Protein AF-A0A183GLI2-F1 (afdb_monomer_lite)

Radius of gyration: 34.82 Å; chains: 1; bounding box: 67×49×120 Å

pLDDT: mean 80.46, std 19.88, range [34.88, 97.5]

Organism: Heligmosomoides polygyrus (NCBI:txid6339)

Structure (mmCIF, N/CA/C/O backbone):
data_AF-A0A183GLI2-F1
#
_entry.id   AF-A0A183GLI2-F1
#
loop_
_atom_site.group_PDB
_atom_site.id
_atom_site.type_symbol
_atom_site.label_atom_id
_atom_site.label_alt_id
_atom_site.label_comp_id
_atom_site.label_asym_id
_atom_site.label_entity_id
_atom_site.label_seq_id
_atom_site.pdbx_PDB_ins_code
_atom_site.Cartn_x
_atom_site.Cartn_y
_atom_site.Cartn_z
_atom_site.occupancy
_atom_site.B_iso_or_equiv
_atom_site.auth_seq_id
_atom_site.auth_comp_id
_atom_site.auth_asym_id
_atom_site.auth_atom_id
_atom_site.pdbx_PDB_model_num
ATOM 1 N N . MET A 1 1 ? -11.834 7.647 24.267 1.00 60.19 1 MET A N 1
ATOM 2 C CA . MET A 1 1 ? -11.062 6.718 23.413 1.00 60.19 1 MET A CA 1
ATOM 3 C C . MET A 1 1 ? -10.071 6.001 24.317 1.00 60.19 1 MET A C 1
ATOM 5 O O . MET A 1 1 ? -9.410 6.680 25.098 1.00 60.19 1 MET A O 1
ATOM 9 N N . THR A 1 2 ? -10.040 4.669 24.316 1.00 75.31 2 THR A N 1
ATOM 10 C CA . THR A 1 2 ? -9.083 3.915 25.142 1.00 75.31 2 THR A CA 1
ATOM 11 C C . THR A 1 2 ? -7.663 4.207 24.647 1.00 75.31 2 THR A C 1
ATOM 13 O O . THR A 1 2 ? -7.447 4.389 23.448 1.00 75.31 2 THR A O 1
ATOM 16 N N . THR A 1 3 ? -6.684 4.281 25.552 1.00 78.38 3 THR A N 1
ATOM 17 C CA . THR A 1 3 ? -5.278 4.585 25.208 1.00 78.38 3 THR A CA 1
ATOM 18 C C . THR A 1 3 ? -4.739 3.648 24.123 1.00 78.38 3 THR A C 1
ATOM 20 O O . THR A 1 3 ? -4.050 4.083 23.207 1.00 78.38 3 THR A O 1
ATOM 23 N N . SER A 1 4 ? -5.152 2.380 24.175 1.00 86.56 4 SER A N 1
ATOM 24 C CA . SER A 1 4 ? -4.812 1.331 23.212 1.00 86.56 4 SER A CA 1
ATOM 25 C C . SER A 1 4 ? -5.309 1.618 21.784 1.00 86.56 4 SER A C 1
ATOM 27 O O . SER A 1 4 ? -4.575 1.400 20.819 1.00 86.56 4 SER A O 1
ATOM 29 N N . LEU A 1 5 ? -6.536 2.127 21.627 1.00 91.19 5 LEU A N 1
ATOM 30 C CA . LEU A 1 5 ? -7.111 2.432 20.312 1.00 91.19 5 LEU A CA 1
ATOM 31 C C . LEU A 1 5 ? -6.454 3.670 19.690 1.00 91.19 5 LEU A C 1
ATOM 33 O O . LEU A 1 5 ? -6.092 3.650 18.515 1.00 91.19 5 LEU A O 1
ATOM 37 N N . SER A 1 6 ? -6.218 4.711 20.495 1.00 90.50 6 SER A N 1
ATOM 38 C CA . SER A 1 6 ? -5.535 5.931 20.047 1.00 90.50 6 SER A CA 1
ATOM 39 C C . SER A 1 6 ? -4.114 5.649 19.548 1.00 90.50 6 SER A C 1
ATOM 41 O O . SER A 1 6 ? -3.699 6.192 18.524 1.00 90.50 6 SER A O 1
ATOM 43 N N . THR A 1 7 ? -3.364 4.775 20.231 1.00 93.00 7 THR A N 1
ATOM 44 C CA . THR A 1 7 ? -2.019 4.371 19.787 1.00 93.00 7 THR A CA 1
ATOM 45 C C . THR A 1 7 ? -2.064 3.670 18.433 1.00 93.00 7 THR A C 1
ATOM 47 O O . THR A 1 7 ? -1.279 4.010 17.547 1.00 93.00 7 THR A O 1
ATOM 50 N N . ARG A 1 8 ? -2.993 2.726 18.241 1.00 93.75 8 ARG A N 1
ATOM 51 C CA . ARG A 1 8 ? -3.127 2.007 16.966 1.00 93.75 8 ARG A CA 1
ATOM 52 C C . ARG A 1 8 ? -3.567 2.923 15.831 1.00 93.75 8 ARG A C 1
ATOM 54 O O . ARG A 1 8 ? -2.986 2.844 14.755 1.00 93.75 8 ARG A O 1
ATOM 61 N N . GLN A 1 9 ? -4.485 3.853 16.093 1.00 94.88 9 GLN A N 1
ATOM 62 C CA . GLN A 1 9 ? -4.852 4.890 15.127 1.00 94.88 9 GLN A CA 1
ATOM 63 C C . GLN A 1 9 ? -3.626 5.710 14.705 1.00 94.88 9 GLN A C 1
ATOM 65 O O . GLN A 1 9 ? -3.394 5.906 13.518 1.00 94.88 9 GLN A O 1
ATOM 70 N N . GLY A 1 10 ? -2.808 6.158 15.663 1.00 95.12 10 GLY A N 1
ATOM 71 C CA . GLY A 1 10 ? -1.597 6.924 15.367 1.00 95.12 10 GLY A CA 1
ATOM 72 C C . GLY A 1 10 ? -0.587 6.146 14.517 1.00 95.12 10 GLY A C 1
ATOM 73 O O . GLY A 1 10 ? 0.009 6.706 13.594 1.00 95.12 10 GLY A O 1
ATOM 74 N N . LEU A 1 11 ? -0.417 4.848 14.789 1.00 95.00 11 LEU A N 1
ATOM 75 C CA . LEU A 1 11 ? 0.418 3.967 13.970 1.00 95.00 11 LEU A CA 1
ATOM 76 C C . LEU A 1 11 ? -0.145 3.823 12.556 1.00 95.00 11 LEU A C 1
ATOM 78 O O . LEU A 1 11 ? 0.609 4.031 11.606 1.00 95.00 11 LEU A O 1
ATOM 82 N N . LEU A 1 12 ? -1.447 3.549 12.427 1.00 95.69 12 LEU A N 1
ATOM 83 C CA . LEU A 1 12 ? -2.143 3.424 11.148 1.00 95.69 12 LEU A CA 1
ATOM 84 C C . LEU A 1 12 ? -1.990 4.688 10.296 1.00 95.69 12 LEU A C 1
ATOM 86 O O . LEU A 1 12 ? -1.594 4.601 9.133 1.00 95.69 12 LEU A O 1
ATOM 90 N N . THR A 1 13 ? -2.209 5.868 10.879 1.00 96.00 13 THR A N 1
ATOM 91 C CA . THR A 1 13 ? -2.016 7.156 10.197 1.00 96.00 13 THR A CA 1
ATOM 92 C C . THR A 1 13 ? -0.579 7.317 9.709 1.00 96.00 13 THR A C 1
ATOM 94 O O . THR A 1 13 ? -0.346 7.722 8.571 1.00 96.00 13 THR A O 1
ATOM 97 N N . LYS A 1 14 ? 0.406 6.967 10.544 1.00 96.44 14 LYS A N 1
ATOM 98 C CA . LYS A 1 14 ? 1.824 7.092 10.191 1.00 96.44 14 LYS A CA 1
ATOM 99 C C . LYS A 1 14 ? 2.212 6.180 9.028 1.00 96.44 14 LYS A C 1
ATOM 101 O O . LYS A 1 14 ? 2.948 6.619 8.146 1.00 96.44 14 LYS A O 1
ATOM 106 N N . VAL A 1 15 ? 1.772 4.921 9.028 1.00 95.31 15 VAL A N 1
ATOM 107 C CA . VAL A 1 15 ? 2.099 3.986 7.937 1.00 95.31 15 VAL A CA 1
ATOM 108 C C . VAL A 1 15 ? 1.321 4.306 6.662 1.00 95.31 15 VAL A C 1
ATOM 110 O O . VAL A 1 15 ? 1.910 4.262 5.587 1.00 95.31 15 VAL A O 1
ATOM 113 N N . SER A 1 16 ? 0.066 4.748 6.778 1.00 94.81 16 SER A N 1
ATOM 114 C CA . SER A 1 16 ? -0.745 5.197 5.637 1.00 94.81 16 SER A CA 1
ATOM 115 C C . SER A 1 16 ? -0.131 6.428 4.966 1.00 94.81 16 SER A C 1
ATOM 117 O O . SER A 1 16 ? -0.024 6.478 3.745 1.00 94.81 16 SER A O 1
ATOM 119 N N . GLY A 1 17 ? 0.370 7.388 5.752 1.00 95.94 17 GLY A N 1
ATOM 120 C CA . GLY A 1 17 ? 1.080 8.553 5.217 1.00 95.94 17 GLY A CA 1
ATOM 121 C C . GLY A 1 17 ? 2.328 8.169 4.416 1.00 95.94 17 GLY A C 1
ATOM 122 O O . GLY A 1 17 ? 2.541 8.694 3.329 1.00 95.94 17 GLY A O 1
ATOM 123 N N . LYS A 1 18 ? 3.114 7.199 4.905 1.00 96.25 18 LYS A N 1
ATOM 124 C CA . LYS A 1 18 ? 4.274 6.666 4.166 1.00 96.25 18 LYS A CA 1
ATOM 125 C C . LYS A 1 18 ? 3.878 5.957 2.873 1.00 96.25 18 LYS A C 1
ATOM 127 O O . LYS A 1 18 ? 4.603 6.056 1.887 1.00 96.25 18 LYS A O 1
ATOM 132 N N . LEU A 1 19 ? 2.773 5.211 2.885 1.00 96.06 19 LEU A N 1
ATOM 133 C CA . LEU A 1 19 ? 2.280 4.549 1.682 1.00 96.06 19 LEU A CA 1
ATOM 134 C C . LEU A 1 19 ? 1.881 5.591 0.640 1.00 96.06 19 LEU A C 1
ATOM 136 O O . LEU A 1 19 ? 2.358 5.509 -0.482 1.00 96.06 19 LEU A O 1
ATOM 140 N N . SER A 1 20 ? 1.113 6.613 1.031 1.00 95.38 20 SER A N 1
ATOM 141 C CA . SER A 1 20 ? 0.704 7.694 0.126 1.00 95.38 20 SER A CA 1
ATOM 142 C C . SER A 1 20 ? 1.897 8.341 -0.576 1.00 95.38 20 SER A C 1
ATOM 144 O O . SER A 1 20 ? 1.889 8.438 -1.796 1.00 95.38 20 SER A O 1
ATOM 146 N N . THR A 1 21 ? 2.954 8.695 0.165 1.00 95.75 21 THR A N 1
ATOM 147 C CA . THR A 1 21 ? 4.156 9.294 -0.440 1.00 95.75 21 THR A CA 1
ATOM 148 C C . THR A 1 21 ? 4.847 8.357 -1.429 1.00 95.75 21 THR A C 1
ATOM 150 O O . THR A 1 21 ? 5.310 8.801 -2.470 1.00 95.75 21 THR A O 1
ATOM 153 N N . LEU A 1 22 ? 4.888 7.049 -1.140 1.00 94.00 22 LEU A N 1
ATOM 154 C CA . LEU A 1 22 ? 5.476 6.075 -2.062 1.00 94.00 22 LEU A CA 1
ATOM 155 C C . LEU A 1 22 ? 4.641 5.887 -3.331 1.00 94.00 22 LEU A C 1
ATOM 157 O O . LEU A 1 22 ? 5.207 5.597 -4.380 1.00 94.00 22 LEU A O 1
ATOM 161 N N . LEU A 1 23 ? 3.315 6.018 -3.243 1.00 93.06 23 LEU A N 1
ATOM 162 C CA . LEU A 1 23 ? 2.445 5.949 -4.418 1.00 93.06 23 LEU A CA 1
ATOM 163 C C . LEU A 1 23 ? 2.649 7.160 -5.328 1.00 93.06 23 LEU A C 1
ATOM 165 O O . LEU A 1 23 ? 2.738 6.986 -6.542 1.00 93.06 23 LEU A O 1
ATOM 169 N N . ASP A 1 24 ? 2.796 8.352 -4.748 1.00 92.75 24 ASP A N 1
ATOM 170 C CA . ASP A 1 24 ? 3.097 9.569 -5.506 1.00 92.75 24 ASP A CA 1
ATOM 171 C C . ASP A 1 24 ? 4.463 9.445 -6.219 1.00 92.75 24 ASP A C 1
ATOM 173 O O . ASP A 1 24 ? 4.568 9.704 -7.422 1.00 92.75 24 ASP A O 1
ATOM 177 N N . ASP A 1 25 ? 5.489 8.944 -5.517 1.00 90.38 25 ASP A N 1
ATOM 178 C CA . ASP A 1 25 ? 6.815 8.672 -6.092 1.00 90.38 25 ASP A CA 1
ATOM 179 C C . ASP A 1 25 ? 6.753 7.615 -7.213 1.00 90.38 25 ASP A C 1
ATOM 181 O O . ASP A 1 25 ? 7.387 7.757 -8.263 1.00 90.38 25 ASP A O 1
ATOM 185 N N . ALA A 1 26 ? 5.988 6.536 -7.012 1.00 88.44 26 ALA A N 1
ATOM 186 C CA . ALA A 1 26 ? 5.831 5.469 -7.997 1.00 88.44 26 ALA A CA 1
ATOM 187 C C . ALA A 1 26 ? 5.164 5.973 -9.284 1.00 88.44 26 ALA A C 1
ATOM 189 O O . ALA A 1 26 ? 5.617 5.630 -10.379 1.00 88.44 26 ALA A O 1
ATOM 190 N N . GLN A 1 27 ? 4.144 6.825 -9.164 1.00 86.69 27 GLN A N 1
ATOM 191 C CA . GLN A 1 27 ? 3.455 7.422 -10.306 1.00 86.69 27 GLN A CA 1
ATOM 192 C C . GLN A 1 27 ? 4.391 8.319 -11.129 1.00 86.69 27 GLN A C 1
ATOM 194 O O . GLN A 1 27 ? 4.368 8.289 -12.363 1.00 86.69 27 GLN A O 1
ATOM 199 N N . GLN A 1 28 ? 5.258 9.085 -10.463 1.00 84.12 28 GLN A N 1
ATOM 200 C CA . GLN A 1 28 ? 6.257 9.908 -11.142 1.00 84.12 28 GLN A CA 1
ATOM 201 C C . GLN A 1 28 ? 7.286 9.047 -11.893 1.00 84.12 28 GLN A C 1
ATOM 203 O O . GLN A 1 28 ? 7.675 9.364 -13.020 1.00 84.12 28 GLN A O 1
ATOM 208 N N . GLU A 1 29 ? 7.705 7.934 -11.294 1.00 78.25 29 GLU A N 1
ATOM 209 C CA . GLU A 1 29 ? 8.742 7.063 -11.845 1.00 78.25 29 GLU A CA 1
ATOM 210 C C . GLU A 1 29 ? 8.254 6.102 -12.934 1.00 78.25 29 GLU A C 1
ATOM 212 O O . GLU A 1 29 ? 9.060 5.694 -13.777 1.00 78.25 29 GLU A O 1
ATOM 217 N N . ALA A 1 30 ? 6.961 5.780 -12.977 1.00 69.75 30 ALA A N 1
ATOM 218 C CA . ALA A 1 30 ? 6.361 4.964 -14.034 1.00 69.75 30 ALA A CA 1
ATOM 219 C C . ALA A 1 30 ? 6.437 5.627 -15.427 1.00 69.75 30 ALA A C 1
ATOM 221 O O . ALA A 1 30 ? 6.347 4.946 -16.447 1.00 69.75 30 ALA A O 1
ATOM 222 N N . THR A 1 31 ? 6.680 6.941 -15.504 1.00 71.25 31 THR A N 1
ATOM 223 C CA . THR A 1 31 ? 6.885 7.639 -16.781 1.00 71.25 31 THR A CA 1
ATOM 224 C C . THR A 1 31 ? 8.296 7.372 -17.322 1.00 71.25 31 THR A C 1
ATOM 226 O O . THR A 1 31 ? 9.289 7.929 -16.846 1.00 71.25 31 THR A O 1
ATOM 229 N N . ILE A 1 32 ? 8.407 6.515 -18.340 1.00 65.88 32 ILE A N 1
ATOM 230 C CA . ILE A 1 32 ? 9.683 6.171 -18.984 1.00 65.88 32 ILE A CA 1
ATOM 231 C C . ILE A 1 32 ? 9.944 7.118 -20.163 1.00 65.88 32 ILE A C 1
ATOM 233 O O . ILE A 1 32 ? 9.247 7.073 -21.173 1.00 65.88 32 ILE A O 1
ATOM 237 N N . GLN A 1 33 ? 10.999 7.932 -20.076 1.00 66.06 33 GLN A N 1
ATOM 238 C CA . GLN A 1 33 ? 11.536 8.679 -21.219 1.00 66.06 33 GLN A CA 1
ATOM 239 C C . GLN A 1 33 ? 12.818 8.001 -21.699 1.00 66.06 33 GLN A C 1
ATOM 241 O O . GLN A 1 33 ? 13.896 8.220 -21.148 1.00 66.06 33 GLN A O 1
ATOM 246 N N . VAL A 1 34 ? 12.699 7.133 -22.704 1.00 67.06 34 VAL A N 1
ATOM 247 C CA . VAL A 1 34 ? 13.840 6.372 -23.229 1.00 67.06 34 VAL A CA 1
ATOM 248 C C . VAL A 1 34 ? 14.774 7.298 -24.029 1.00 67.06 34 VAL A C 1
ATOM 250 O O . VAL A 1 34 ? 14.322 7.912 -24.997 1.00 67.06 34 VAL A O 1
ATOM 253 N N . PRO A 1 35 ? 16.075 7.385 -23.687 1.00 68.56 35 PRO A N 1
ATOM 254 C CA . PRO A 1 35 ? 17.049 8.149 -24.465 1.00 68.56 35 PRO A CA 1
ATOM 255 C C . PRO A 1 35 ? 17.215 7.599 -25.891 1.00 68.56 35 PRO A C 1
ATOM 257 O O . PRO A 1 35 ? 17.216 6.384 -26.097 1.00 68.56 35 PRO A O 1
ATOM 260 N N . ALA A 1 36 ? 17.415 8.487 -26.871 1.00 63.59 36 ALA A N 1
ATOM 261 C CA . ALA A 1 36 ? 17.548 8.118 -28.285 1.00 63.59 36 ALA A CA 1
ATOM 262 C C . ALA A 1 36 ? 18.865 7.381 -28.625 1.00 63.59 36 ALA A C 1
ATOM 264 O O . ALA A 1 36 ? 18.926 6.639 -29.603 1.00 63.59 36 ALA A O 1
ATOM 265 N N . GLU A 1 37 ? 19.924 7.560 -27.829 1.00 70.25 37 GLU A N 1
ATOM 266 C CA . GLU A 1 37 ? 21.245 6.970 -28.086 1.00 70.25 37 GLU A CA 1
ATOM 267 C C . GLU A 1 37 ? 21.369 5.539 -27.553 1.00 70.25 37 GLU A C 1
ATOM 269 O O . GLU A 1 37 ? 21.239 5.290 -26.354 1.00 70.25 37 GLU A O 1
ATOM 274 N N . ALA A 1 38 ? 21.705 4.601 -28.444 1.00 66.44 38 ALA A N 1
ATOM 275 C CA . ALA A 1 38 ? 21.738 3.163 -28.166 1.00 66.44 38 ALA A CA 1
ATOM 276 C C . ALA A 1 38 ? 22.700 2.752 -27.029 1.00 66.44 38 ALA A C 1
ATOM 278 O O . ALA A 1 38 ? 22.355 1.889 -26.223 1.00 66.44 38 ALA A O 1
ATOM 279 N N . GLU A 1 39 ? 23.872 3.385 -26.912 1.00 63.59 39 GLU A N 1
ATOM 280 C CA . GLU A 1 39 ? 24.840 3.092 -25.837 1.00 63.59 39 GLU A CA 1
ATOM 281 C C . GLU A 1 39 ? 24.357 3.562 -24.459 1.00 63.59 39 GLU A C 1
ATOM 283 O O . GLU A 1 39 ? 24.536 2.863 -23.460 1.00 63.59 39 GLU A O 1
ATOM 288 N N . ARG A 1 40 ? 23.675 4.713 -24.392 1.00 73.19 40 ARG A N 1
ATOM 289 C CA . ARG A 1 40 ? 23.083 5.220 -23.143 1.00 73.19 40 ARG A CA 1
ATOM 290 C C . ARG A 1 40 ? 21.795 4.479 -22.788 1.00 73.19 40 ARG A C 1
ATOM 292 O O . ARG A 1 40 ? 21.484 4.337 -21.608 1.00 73.19 40 ARG A O 1
ATOM 299 N N . LYS A 1 41 ? 21.085 3.954 -23.790 1.00 77.62 41 LYS A N 1
ATOM 300 C CA . LYS A 1 41 ? 19.810 3.245 -23.644 1.00 77.62 41 LYS A CA 1
ATOM 301 C C . LYS A 1 41 ? 19.922 1.996 -22.770 1.00 77.62 41 LYS A C 1
ATOM 303 O O . LYS A 1 41 ? 19.111 1.836 -21.868 1.00 77.62 41 LYS A O 1
ATOM 308 N N . ASN A 1 42 ? 20.925 1.136 -22.967 1.00 78.19 42 ASN A N 1
ATOM 309 C CA . ASN A 1 42 ? 21.025 -0.109 -22.188 1.00 78.19 42 ASN A CA 1
ATOM 310 C C . ASN A 1 42 ? 21.345 0.156 -20.703 1.00 78.19 42 ASN A C 1
ATOM 312 O O . ASN A 1 42 ? 20.680 -0.378 -19.819 1.00 78.19 42 ASN A O 1
ATOM 316 N N . SER A 1 43 ? 22.306 1.045 -20.423 1.00 82.56 43 SER A N 1
ATOM 317 C CA . SER A 1 43 ? 22.621 1.468 -19.048 1.00 82.56 43 SER A CA 1
ATOM 318 C C . SER A 1 43 ? 21.416 2.138 -18.372 1.00 82.56 43 SER A C 1
ATOM 320 O O . SER A 1 43 ? 21.077 1.817 -17.232 1.00 82.56 43 SER A O 1
ATOM 322 N N . TYR A 1 44 ? 20.696 2.990 -19.111 1.00 85.00 44 TYR A N 1
ATOM 323 C CA . TYR A 1 44 ? 19.455 3.609 -18.649 1.00 85.00 44 TYR A CA 1
ATOM 324 C C . TYR A 1 44 ? 18.372 2.574 -18.318 1.00 85.00 44 TYR A C 1
ATOM 326 O O . TYR A 1 44 ? 17.805 2.621 -17.230 1.00 85.00 44 TYR A O 1
ATOM 334 N N . LEU A 1 45 ? 18.107 1.608 -19.206 1.00 85.00 45 LEU A N 1
ATOM 335 C CA . LEU A 1 45 ? 17.097 0.565 -18.985 1.00 85.00 45 LEU A CA 1
ATOM 336 C C . LEU A 1 45 ? 17.442 -0.317 -17.780 1.00 85.00 45 LEU A C 1
ATOM 338 O O . LEU A 1 45 ? 16.557 -0.640 -16.988 1.00 85.00 45 LEU A O 1
ATOM 342 N N . GLN A 1 46 ? 18.716 -0.671 -17.590 1.00 85.50 46 GLN A N 1
ATOM 343 C CA . GLN A 1 46 ? 19.151 -1.420 -16.407 1.00 85.50 46 GLN A CA 1
ATOM 344 C C . GLN A 1 46 ? 18.969 -0.613 -15.117 1.00 85.50 46 GLN A C 1
ATOM 346 O O . GLN A 1 46 ? 18.435 -1.138 -14.137 1.00 85.50 46 GLN A O 1
ATOM 351 N N . GLY A 1 47 ? 19.354 0.667 -15.125 1.00 88.06 47 GLY A N 1
ATOM 352 C CA . GLY A 1 47 ? 19.137 1.576 -13.999 1.00 88.06 47 GLY A CA 1
ATOM 353 C C . GLY A 1 47 ? 17.653 1.733 -13.669 1.00 88.06 47 GLY A C 1
ATOM 354 O O . GLY A 1 47 ? 17.254 1.576 -12.513 1.00 88.06 47 GLY A O 1
ATOM 355 N N . LYS A 1 48 ? 16.816 1.936 -14.691 1.00 88.62 48 LYS A N 1
ATOM 356 C CA . LYS A 1 48 ? 15.366 2.075 -14.537 1.00 88.62 48 LYS A CA 1
ATOM 357 C C . LYS A 1 48 ? 14.730 0.787 -14.015 1.00 88.62 48 LYS A C 1
ATOM 359 O O . LYS A 1 48 ? 13.932 0.842 -13.085 1.00 88.62 48 LYS A O 1
ATOM 364 N N . LYS A 1 49 ? 15.145 -0.382 -14.515 1.00 90.31 49 LYS A N 1
ATOM 365 C CA . LYS A 1 49 ? 14.700 -1.689 -14.002 1.00 90.31 49 LYS A CA 1
ATOM 366 C C . LYS A 1 49 ? 15.004 -1.847 -12.515 1.00 90.31 49 LYS A C 1
ATOM 368 O O . LYS A 1 49 ? 14.139 -2.279 -11.751 1.00 90.31 49 LYS A O 1
ATOM 373 N N . LEU A 1 50 ? 16.222 -1.505 -12.093 1.00 91.94 50 LEU A N 1
ATOM 374 C CA . LEU A 1 50 ? 16.618 -1.574 -10.688 1.00 91.94 50 LEU A CA 1
ATOM 375 C C . LEU A 1 50 ? 15.766 -0.635 -9.824 1.00 91.94 50 LEU A C 1
ATOM 377 O O . LEU A 1 50 ? 15.290 -1.042 -8.763 1.00 91.94 50 LEU A O 1
ATOM 381 N N . GLN A 1 51 ? 15.543 0.593 -10.294 1.00 91.56 51 GLN A N 1
ATOM 382 C CA . GLN A 1 51 ? 14.734 1.592 -9.601 1.00 91.56 51 GLN A CA 1
ATOM 383 C C . GLN A 1 51 ? 13.277 1.143 -9.445 1.00 91.56 51 GLN A C 1
ATOM 385 O O . GLN A 1 51 ? 12.771 1.124 -8.324 1.00 91.56 51 GLN A O 1
ATOM 390 N N . LEU A 1 52 ? 12.636 0.698 -10.530 1.00 91.62 52 LEU A N 1
ATOM 391 C CA . LEU A 1 52 ? 11.263 0.182 -10.513 1.00 91.62 52 LEU A CA 1
ATOM 392 C C . LEU A 1 52 ? 11.138 -1.053 -9.606 1.00 91.62 52 LEU A C 1
ATOM 394 O O . LEU A 1 52 ? 10.205 -1.146 -8.813 1.00 91.62 52 LEU A O 1
ATOM 398 N N . THR A 1 53 ? 12.123 -1.959 -9.628 1.00 93.56 53 THR A N 1
ATOM 399 C CA . THR A 1 53 ? 12.143 -3.145 -8.749 1.00 93.56 53 THR A CA 1
ATOM 400 C C . THR A 1 53 ? 12.230 -2.752 -7.275 1.00 93.56 53 THR A C 1
ATOM 402 O O . THR A 1 53 ? 11.551 -3.335 -6.428 1.00 93.56 53 THR A O 1
ATOM 405 N N . LYS A 1 54 ? 13.075 -1.768 -6.944 1.00 94.56 54 LYS A N 1
ATOM 406 C CA . LYS A 1 54 ? 13.208 -1.261 -5.574 1.00 94.56 54 LYS A CA 1
ATOM 407 C C . LYS A 1 54 ? 11.919 -0.580 -5.117 1.00 94.56 54 LYS A C 1
ATOM 409 O O . LYS A 1 54 ? 11.491 -0.817 -3.989 1.00 94.56 54 LYS A O 1
ATOM 414 N N . MET A 1 55 ? 11.311 0.226 -5.987 1.00 93.38 55 MET A N 1
ATOM 415 C CA . MET A 1 55 ? 10.054 0.912 -5.699 1.00 93.38 55 MET A CA 1
ATOM 416 C C . MET A 1 55 ? 8.940 -0.095 -5.426 1.00 93.38 55 MET A C 1
ATOM 418 O O . MET A 1 55 ? 8.324 -0.036 -4.366 1.00 93.38 55 MET A O 1
ATOM 422 N N . LYS A 1 56 ? 8.773 -1.089 -6.307 1.00 95.44 56 LYS A N 1
ATOM 423 C CA . LYS A 1 56 ? 7.788 -2.165 -6.151 1.00 95.44 56 LYS A CA 1
ATOM 424 C C . LYS A 1 56 ? 7.907 -2.843 -4.786 1.00 95.44 56 LYS A C 1
ATOM 426 O O . LYS A 1 56 ? 6.947 -2.857 -4.026 1.00 95.44 56 LYS A O 1
ATOM 431 N N . LYS A 1 57 ? 9.113 -3.300 -4.427 1.00 96.38 57 LYS A N 1
ATOM 432 C CA . LYS A 1 57 ? 9.369 -3.935 -3.122 1.00 96.38 57 LYS A CA 1
ATOM 433 C C . LYS A 1 57 ? 9.057 -3.019 -1.939 1.00 96.38 57 LYS A C 1
ATOM 435 O O . LYS A 1 57 ? 8.604 -3.488 -0.898 1.00 96.38 57 LYS A O 1
ATOM 440 N N . SER A 1 58 ? 9.324 -1.719 -2.074 1.00 96.00 58 SER A N 1
ATOM 441 C CA . SER A 1 58 ? 9.016 -0.732 -1.037 1.00 96.00 58 SER A CA 1
ATOM 442 C C . SER A 1 58 ? 7.506 -0.558 -0.865 1.00 96.00 58 SER A C 1
ATOM 444 O O . SER A 1 58 ? 7.018 -0.588 0.264 1.00 96.00 58 SER A O 1
ATOM 446 N N . VAL A 1 59 ? 6.765 -0.422 -1.969 1.00 95.62 59 VAL A N 1
ATOM 447 C CA . VAL A 1 59 ? 5.299 -0.312 -1.955 1.00 95.62 59 VAL A CA 1
ATOM 448 C C . VAL A 1 59 ? 4.679 -1.582 -1.373 1.00 95.62 59 VAL A C 1
ATOM 450 O O . VAL A 1 59 ? 3.860 -1.474 -0.466 1.00 95.62 59 VAL A O 1
ATOM 453 N N . GLU A 1 60 ? 5.115 -2.774 -1.788 1.00 97.00 60 GLU A N 1
ATOM 454 C CA . GLU A 1 60 ? 4.653 -4.061 -1.237 1.00 97.00 60 GLU A CA 1
ATOM 455 C C . GLU A 1 60 ? 4.857 -4.144 0.283 1.00 97.00 60 GLU A C 1
ATOM 457 O O . GLU A 1 60 ? 3.923 -4.435 1.032 1.00 97.00 60 GLU A O 1
ATOM 462 N N . ALA A 1 61 ? 6.067 -3.835 0.757 1.00 97.31 61 ALA A N 1
ATOM 463 C CA . ALA A 1 61 ? 6.394 -3.910 2.177 1.00 97.31 61 ALA A CA 1
ATOM 464 C C . ALA A 1 61 ? 5.571 -2.921 3.016 1.00 97.31 61 ALA A C 1
ATOM 466 O O . ALA A 1 61 ? 5.115 -3.253 4.111 1.00 97.31 61 ALA A O 1
ATOM 467 N N . VAL A 1 62 ? 5.373 -1.693 2.528 1.00 96.56 62 VAL A N 1
ATOM 468 C CA . VAL A 1 62 ? 4.572 -0.694 3.248 1.00 96.56 62 VAL A CA 1
ATOM 469 C C . VAL A 1 62 ? 3.078 -1.014 3.170 1.00 96.56 62 VAL A C 1
ATOM 471 O O . VAL A 1 62 ? 2.395 -0.833 4.173 1.00 96.56 62 VAL A O 1
ATOM 474 N N . THR A 1 63 ? 2.590 -1.563 2.058 1.00 97.50 63 THR A N 1
ATOM 475 C CA . THR A 1 63 ? 1.205 -2.050 1.914 1.00 97.50 63 THR A CA 1
ATOM 476 C C . THR A 1 63 ? 0.897 -3.113 2.966 1.00 97.50 63 THR A C 1
ATOM 478 O O . THR A 1 63 ? -0.070 -2.967 3.709 1.00 97.50 63 THR A O 1
ATOM 481 N N . ALA A 1 64 ? 1.777 -4.106 3.133 1.00 97.50 64 ALA A N 1
ATOM 482 C CA . ALA A 1 64 ? 1.630 -5.126 4.174 1.00 97.50 64 ALA A CA 1
ATOM 483 C C . ALA A 1 64 ? 1.618 -4.529 5.596 1.00 97.50 64 ALA A C 1
ATOM 485 O O . ALA A 1 64 ? 0.859 -4.967 6.458 1.00 97.50 64 ALA A O 1
ATOM 486 N N . ASN A 1 65 ? 2.426 -3.493 5.849 1.00 97.44 65 ASN A N 1
ATOM 487 C CA . ASN A 1 65 ? 2.427 -2.803 7.142 1.00 97.44 65 ASN A CA 1
ATOM 488 C C . ASN A 1 65 ? 1.135 -2.011 7.396 1.00 97.44 65 ASN A C 1
ATOM 490 O O . ASN A 1 65 ? 0.696 -1.923 8.543 1.00 97.44 65 ASN A O 1
ATOM 494 N N . VAL A 1 66 ? 0.554 -1.402 6.358 1.00 97.25 66 VAL A N 1
ATOM 495 C CA . VAL A 1 66 ? -0.731 -0.695 6.451 1.00 97.25 66 VAL A CA 1
ATOM 496 C C . VAL A 1 66 ? -1.857 -1.682 6.733 1.00 97.25 66 VAL A C 1
ATOM 498 O O . VAL A 1 66 ? -2.653 -1.423 7.631 1.00 97.25 66 VAL A O 1
ATOM 501 N N . ASP A 1 67 ? -1.875 -2.818 6.041 1.00 97.19 67 ASP A N 1
ATOM 502 C CA . ASP A 1 67 ? -2.865 -3.878 6.245 1.00 97.19 67 ASP A CA 1
ATOM 503 C C . ASP A 1 67 ? -2.813 -4.433 7.681 1.00 97.19 67 ASP A C 1
ATOM 505 O O . ASP A 1 67 ? -3.810 -4.414 8.403 1.00 97.19 67 ASP A O 1
ATOM 509 N N . ALA A 1 68 ? -1.615 -4.770 8.172 1.00 97.19 68 ALA A N 1
ATOM 510 C CA . ALA A 1 68 ? -1.423 -5.220 9.553 1.00 97.19 68 ALA A CA 1
ATOM 511 C C . ALA A 1 68 ? -1.829 -4.156 10.594 1.00 97.19 68 ALA A C 1
ATOM 513 O O . ALA A 1 68 ? -2.410 -4.474 11.636 1.00 97.19 68 ALA A O 1
ATOM 514 N N . ALA A 1 69 ? -1.531 -2.877 10.336 1.00 96.56 69 ALA A N 1
ATOM 515 C CA . ALA A 1 69 ? -1.927 -1.786 11.225 1.00 96.56 69 ALA A CA 1
ATOM 516 C C . ALA A 1 69 ? -3.445 -1.560 11.223 1.00 96.56 69 ALA A C 1
ATOM 518 O O . ALA A 1 69 ? -4.010 -1.241 12.274 1.00 96.56 69 ALA A O 1
ATOM 519 N N . LEU A 1 70 ? -4.095 -1.725 10.068 1.00 97.19 70 LEU A N 1
ATOM 520 C CA . LEU A 1 70 ? -5.540 -1.611 9.923 1.00 97.19 70 LEU A CA 1
ATOM 521 C C . LEU A 1 70 ? -6.239 -2.726 10.694 1.00 97.19 70 LEU A C 1
ATOM 523 O O . LEU A 1 70 ? -7.101 -2.427 11.516 1.00 97.19 70 LEU A O 1
ATOM 527 N N . GLN A 1 71 ? -5.800 -3.971 10.505 1.00 97.19 71 GLN A N 1
ATOM 528 C CA . GLN A 1 71 ? -6.321 -5.125 11.233 1.00 97.19 71 GLN A CA 1
ATOM 529 C C . GLN A 1 71 ? -6.208 -4.922 12.749 1.00 97.19 71 GLN A C 1
ATOM 531 O O . GLN A 1 71 ? -7.191 -5.049 13.476 1.00 97.19 71 GLN A O 1
ATOM 536 N N . ALA A 1 72 ? -5.033 -4.518 13.241 1.00 95.69 72 ALA A N 1
ATOM 537 C CA . ALA A 1 72 ? -4.853 -4.265 14.667 1.00 95.69 72 ALA A CA 1
ATOM 538 C C . ALA A 1 72 ? -5.774 -3.139 15.178 1.00 95.69 72 ALA A C 1
ATOM 540 O O . ALA A 1 72 ? -6.242 -3.183 16.319 1.00 95.69 72 ALA A O 1
ATOM 541 N N . TYR A 1 73 ? -6.000 -2.098 14.371 1.00 95.31 73 TYR A N 1
ATOM 542 C CA . TYR A 1 73 ? -6.872 -0.978 14.720 1.00 95.31 73 TYR A CA 1
ATOM 543 C C . TYR A 1 73 ? -8.344 -1.395 14.804 1.00 95.31 73 TYR A C 1
ATOM 545 O O . TYR A 1 73 ? -9.007 -1.027 15.777 1.00 95.31 73 TYR A O 1
ATOM 553 N N . THR A 1 74 ? -8.834 -2.184 13.846 1.00 95.50 74 THR A N 1
ATOM 554 C CA . THR A 1 74 ? -10.211 -2.695 13.846 1.00 95.50 74 THR A CA 1
ATOM 555 C C . THR A 1 74 ? -10.432 -3.709 14.963 1.00 95.50 74 THR A C 1
ATOM 557 O O . THR A 1 74 ? -11.383 -3.558 15.719 1.00 95.50 74 THR A O 1
ATOM 560 N N . GLU A 1 75 ? -9.498 -4.638 15.193 1.00 95.12 75 GLU A N 1
ATOM 561 C CA . GLU A 1 75 ? -9.571 -5.593 16.314 1.00 95.12 75 GLU A CA 1
ATOM 562 C C . GLU A 1 75 ? -9.641 -4.882 17.674 1.00 95.12 75 GLU A C 1
ATOM 564 O O . GLU A 1 75 ? -10.373 -5.281 18.580 1.00 95.12 75 GLU A O 1
ATOM 569 N N . ALA A 1 76 ? -8.894 -3.787 17.833 1.00 93.69 76 ALA A N 1
ATOM 570 C CA . ALA A 1 76 ? -8.942 -2.986 19.050 1.00 93.69 76 ALA A CA 1
ATOM 571 C C . ALA A 1 76 ? -10.256 -2.220 19.225 1.00 93.69 76 ALA A C 1
ATOM 573 O O . ALA A 1 76 ? -10.613 -1.892 20.358 1.00 93.69 76 ALA A O 1
ATOM 574 N N . ALA A 1 77 ? -10.936 -1.892 18.126 1.00 93.12 77 ALA A N 1
ATOM 575 C CA . ALA A 1 77 ? -12.256 -1.282 18.158 1.00 93.12 77 ALA A CA 1
ATOM 576 C C . ALA A 1 77 ? -13.337 -2.317 18.492 1.00 93.12 77 ALA A C 1
ATOM 578 O O . ALA A 1 77 ? -14.214 -2.025 19.302 1.00 93.12 77 ALA A O 1
ATOM 579 N N . ASP A 1 78 ? -13.228 -3.529 17.948 1.00 92.88 78 ASP A N 1
ATOM 580 C CA . ASP A 1 78 ? -14.144 -4.640 18.230 1.00 92.88 78 ASP A CA 1
ATOM 581 C C . ASP A 1 78 ? -14.058 -5.103 19.692 1.00 92.88 78 ASP A C 1
ATOM 583 O O . ASP A 1 78 ? -15.046 -5.535 20.280 1.00 92.88 78 ASP A O 1
ATOM 587 N N . ALA A 1 79 ? -12.885 -4.958 20.315 1.00 93.25 79 ALA A N 1
ATOM 588 C CA . ALA A 1 79 ? -12.662 -5.261 21.728 1.00 93.25 79 ALA A CA 1
ATOM 589 C C . ALA A 1 79 ? -13.163 -4.171 22.702 1.00 93.25 79 ALA A C 1
ATOM 591 O O . ALA A 1 79 ? -12.901 -4.260 23.906 1.00 93.25 79 ALA A O 1
ATOM 592 N N . LEU A 1 80 ? -13.829 -3.113 22.222 1.00 92.44 80 LEU A N 1
ATOM 593 C CA . LEU A 1 80 ? -14.386 -2.077 23.094 1.00 92.44 80 LEU A CA 1
ATOM 594 C C . LEU A 1 80 ? -15.598 -2.598 23.873 1.00 92.44 80 LEU A C 1
ATOM 596 O O . LEU A 1 80 ? -16.510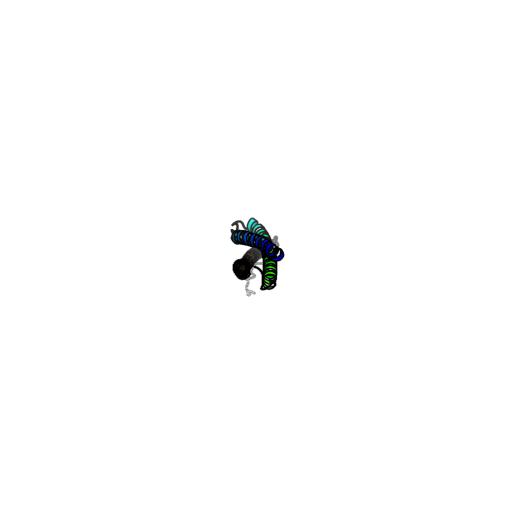 -3.203 23.320 1.00 92.44 80 LEU A O 1
ATOM 600 N N . ASP A 1 81 ? -15.634 -2.287 25.168 1.00 90.81 81 ASP A N 1
ATOM 601 C CA . ASP A 1 81 ? -16.760 -2.639 26.030 1.00 90.81 81 ASP A CA 1
ATOM 602 C C . ASP A 1 81 ? -18.021 -1.837 25.671 1.00 90.81 81 ASP A C 1
ATOM 604 O O . ASP A 1 81 ? -17.936 -0.648 25.336 1.00 90.81 81 ASP A O 1
ATOM 608 N N . SER A 1 82 ? -19.198 -2.451 25.823 1.00 89.44 82 SER A N 1
ATOM 609 C CA . SER A 1 82 ? -20.487 -1.810 25.532 1.00 89.44 82 SER A CA 1
ATOM 610 C C . SER A 1 82 ? -20.772 -0.589 26.411 1.00 89.44 82 SER A C 1
ATOM 612 O O . SER A 1 82 ? -21.557 0.271 26.019 1.00 89.44 82 SER A O 1
ATOM 614 N N . ASN A 1 83 ? -20.125 -0.474 27.578 1.00 90.88 83 ASN A N 1
ATOM 615 C CA . ASN A 1 83 ? -20.257 0.680 28.471 1.00 90.88 83 ASN A CA 1
ATOM 616 C C . ASN A 1 83 ? -19.248 1.797 28.158 1.00 90.88 83 ASN A C 1
ATOM 618 O O . ASN A 1 83 ? -19.191 2.797 28.879 1.00 90.88 83 ASN A O 1
ATOM 622 N N . THR A 1 84 ? -18.443 1.658 27.097 1.00 89.44 84 THR A N 1
ATOM 623 C CA . THR A 1 84 ? -17.495 2.695 26.678 1.00 89.44 84 THR A CA 1
ATOM 624 C C . THR A 1 84 ? -18.251 3.993 26.368 1.00 89.44 84 THR A C 1
ATOM 626 O O . THR A 1 84 ? -19.128 4.010 25.498 1.00 89.44 84 THR A O 1
ATOM 629 N N . PRO A 1 85 ? -17.907 5.120 27.016 1.00 90.12 85 PRO A N 1
ATOM 630 C CA . PRO A 1 85 ? -18.535 6.396 26.710 1.00 90.12 85 PRO A CA 1
ATOM 631 C C . PRO A 1 85 ? -18.349 6.755 25.237 1.00 90.12 85 PRO A C 1
ATOM 633 O O . PRO A 1 85 ? -17.235 6.684 24.712 1.00 90.12 85 PRO A O 1
ATOM 636 N N . GLN A 1 86 ? -19.431 7.195 24.591 1.00 91.62 86 GLN A N 1
ATOM 637 C CA . GLN A 1 86 ? -19.438 7.581 23.175 1.00 91.62 86 GLN A CA 1
ATOM 638 C C . GLN A 1 86 ? -19.061 6.437 22.216 1.00 91.62 86 GLN A C 1
ATOM 640 O O . GLN A 1 86 ? -18.528 6.705 21.139 1.00 91.62 86 GLN A O 1
ATOM 645 N N . LEU A 1 87 ? -19.335 5.178 22.584 1.00 91.94 87 LEU A N 1
ATOM 646 C CA . LEU A 1 87 ? -19.026 4.005 21.760 1.00 91.94 87 LEU A CA 1
ATOM 647 C C . LEU A 1 87 ? -19.464 4.181 20.299 1.00 91.94 87 LEU A C 1
ATOM 649 O O . LEU A 1 87 ? -18.633 4.044 19.410 1.00 91.94 87 LEU A O 1
ATOM 653 N N . THR A 1 88 ? -20.713 4.585 20.048 1.00 92.81 88 THR A N 1
ATOM 654 C CA . THR A 1 88 ? -21.236 4.807 18.687 1.00 92.81 88 THR A CA 1
ATOM 655 C C . THR A 1 88 ? -20.364 5.763 17.872 1.00 92.81 88 THR A C 1
ATOM 657 O O . THR A 1 88 ? -19.940 5.424 16.773 1.00 92.81 88 THR A O 1
ATOM 660 N N . ALA A 1 89 ? -20.002 6.916 18.441 1.00 93.19 89 ALA A N 1
ATOM 661 C CA . ALA A 1 89 ? -19.158 7.898 17.761 1.00 93.19 89 ALA A CA 1
ATOM 662 C C . ALA A 1 89 ? -17.722 7.388 17.530 1.00 93.19 89 ALA A C 1
ATOM 664 O O . ALA A 1 89 ? -17.054 7.798 16.580 1.00 93.19 89 ALA A O 1
ATOM 665 N N . ILE A 1 90 ? -17.215 6.510 18.403 1.00 92.88 90 ILE A N 1
ATOM 666 C CA . ILE A 1 90 ? -15.914 5.859 18.209 1.00 92.88 90 ILE A CA 1
ATOM 667 C C . ILE A 1 90 ? -15.994 4.874 17.038 1.00 92.88 90 ILE A C 1
ATOM 669 O O . ILE A 1 90 ? -15.128 4.929 16.168 1.00 92.88 90 ILE A O 1
ATO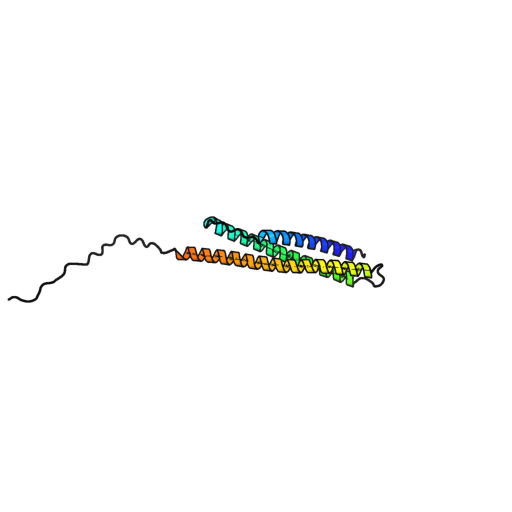M 673 N N . ILE A 1 91 ? -17.028 4.032 16.984 1.00 93.94 91 ILE A N 1
ATOM 674 C CA . ILE A 1 91 ? -17.228 3.054 15.905 1.00 93.94 91 ILE A CA 1
ATOM 675 C C . ILE A 1 91 ? -17.404 3.749 14.550 1.00 93.94 91 ILE A C 1
ATOM 677 O O . ILE A 1 91 ? -16.767 3.350 13.579 1.00 93.94 91 ILE A O 1
ATOM 681 N N . GLU A 1 92 ? -18.167 4.842 14.482 1.00 95.12 92 GLU A N 1
ATOM 682 C CA . GLU A 1 92 ? -18.308 5.640 13.253 1.00 95.12 92 GLU A CA 1
ATOM 683 C C . GLU A 1 92 ? -16.956 6.167 12.747 1.00 95.12 92 GLU A C 1
ATOM 685 O O . GLU A 1 92 ? -16.642 6.058 11.560 1.00 95.12 92 GLU A O 1
ATOM 690 N N . ARG A 1 93 ? -16.107 6.688 13.645 1.00 93.94 93 ARG A N 1
ATOM 691 C CA . ARG A 1 93 ? -14.754 7.148 13.283 1.00 93.94 93 ARG A CA 1
ATOM 692 C C . ARG A 1 93 ? -13.847 6.005 12.848 1.00 93.94 93 ARG A C 1
ATOM 694 O O . ARG A 1 93 ? -13.094 6.172 11.893 1.00 93.94 93 ARG A O 1
ATOM 701 N N . VAL A 1 94 ? -13.903 4.866 13.538 1.00 95.19 94 VAL A N 1
ATOM 702 C CA . VAL A 1 94 ? -13.145 3.664 13.160 1.00 95.19 94 VAL A CA 1
ATOM 703 C C . VAL A 1 94 ? -13.555 3.215 11.762 1.00 95.19 94 VAL A C 1
ATOM 705 O O . VAL A 1 94 ? -12.680 2.970 10.934 1.00 95.19 94 VAL A O 1
ATOM 708 N N . SER A 1 95 ? -14.856 3.179 11.473 1.00 95.50 95 SER A N 1
ATOM 709 C CA . SER A 1 95 ? -15.388 2.826 10.156 1.00 95.50 95 SER A CA 1
ATOM 710 C C . SER A 1 95 ? -14.882 3.779 9.073 1.00 95.50 95 SER A C 1
ATOM 712 O O . SER A 1 95 ? -14.346 3.327 8.065 1.00 95.50 95 SER A O 1
ATOM 714 N N . ALA A 1 96 ? -14.983 5.094 9.288 1.00 95.75 96 ALA A N 1
ATOM 715 C CA . ALA A 1 96 ? -14.523 6.091 8.319 1.00 95.75 96 ALA A CA 1
ATOM 716 C C . ALA A 1 96 ? -13.008 5.999 8.050 1.00 95.75 96 ALA A C 1
ATOM 718 O O . ALA A 1 96 ? -12.570 6.023 6.895 1.00 95.75 96 ALA A O 1
ATOM 719 N N . ASN A 1 97 ? -12.204 5.842 9.106 1.00 94.88 97 ASN A N 1
ATOM 720 C CA . ASN A 1 97 ? -10.759 5.652 8.982 1.00 94.88 97 ASN A CA 1
ATOM 721 C C . ASN A 1 97 ? -10.433 4.358 8.225 1.00 94.88 97 ASN A C 1
ATOM 723 O O . ASN A 1 97 ? -9.591 4.372 7.332 1.00 94.88 97 ASN A O 1
ATOM 727 N N . SER A 1 98 ? -11.130 3.264 8.541 1.00 95.75 98 SER A N 1
ATOM 728 C CA . SER A 1 98 ? -10.912 1.961 7.906 1.00 95.75 98 SER A CA 1
ATOM 729 C C . SER A 1 98 ? -11.242 1.996 6.419 1.00 95.75 98 SER A C 1
ATOM 731 O O . SER A 1 98 ? -10.444 1.525 5.616 1.00 95.75 98 SER A O 1
ATOM 733 N N . MET A 1 99 ? -12.357 2.624 6.036 1.00 96.81 99 MET A N 1
ATOM 734 C CA . MET A 1 99 ? -12.716 2.821 4.627 1.00 96.81 99 MET A CA 1
ATOM 735 C C . MET A 1 99 ? -11.651 3.629 3.878 1.00 96.81 99 MET A C 1
ATOM 737 O O . MET A 1 99 ? -11.245 3.252 2.784 1.00 96.81 99 MET A O 1
ATOM 741 N N . THR A 1 100 ? -11.160 4.712 4.485 1.00 96.25 100 THR A N 1
ATOM 742 C CA . THR A 1 100 ? -10.111 5.552 3.883 1.00 96.25 100 THR A CA 1
ATOM 743 C C . THR A 1 100 ? -8.811 4.768 3.684 1.00 96.25 100 THR A C 1
ATOM 745 O O . THR A 1 100 ? -8.160 4.880 2.648 1.00 96.25 100 THR A O 1
ATOM 748 N N . THR A 1 101 ? -8.423 3.944 4.659 1.00 95.94 101 THR A N 1
ATOM 749 C CA . THR A 1 101 ? -7.242 3.083 4.534 1.00 95.94 101 THR A CA 1
ATOM 750 C C . THR A 1 101 ? -7.439 1.982 3.490 1.00 95.94 101 THR A C 1
ATOM 752 O O . THR A 1 101 ? -6.508 1.695 2.743 1.00 95.94 101 THR A O 1
ATOM 755 N N . GLN A 1 102 ? -8.622 1.374 3.404 1.00 97.19 102 GLN A N 1
ATOM 756 C CA . GLN A 1 102 ? -8.912 0.352 2.392 1.00 97.19 102 GLN A CA 1
ATOM 757 C C . GLN A 1 102 ? -8.821 0.918 0.971 1.00 97.19 102 GLN A C 1
ATOM 759 O O . GLN A 1 102 ? -8.226 0.279 0.107 1.00 97.19 102 GLN A O 1
ATOM 764 N N . ASP A 1 103 ? -9.323 2.134 0.738 1.00 97.19 103 ASP A N 1
ATOM 765 C CA . ASP A 1 103 ? -9.143 2.833 -0.543 1.00 97.19 103 ASP A CA 1
ATOM 766 C C . ASP A 1 103 ? -7.654 3.018 -0.884 1.00 97.19 103 ASP A C 1
ATOM 768 O O . ASP A 1 103 ? -7.209 2.721 -1.995 1.00 97.19 103 ASP A O 1
ATOM 772 N N . LEU A 1 104 ? -6.846 3.413 0.103 1.00 96.44 104 LEU A N 1
ATOM 773 C CA . LEU A 1 104 ? -5.400 3.541 -0.069 1.00 96.44 104 LEU A CA 1
ATOM 774 C C . LEU A 1 104 ? -4.722 2.201 -0.409 1.00 96.44 104 LEU A C 1
ATOM 776 O O . LEU A 1 104 ? -3.819 2.175 -1.246 1.00 96.44 104 LEU A O 1
ATOM 780 N N . LEU A 1 105 ? -5.152 1.092 0.201 1.00 97.50 105 LEU A N 1
ATOM 781 C CA . LEU A 1 105 ? -4.646 -0.250 -0.114 1.00 97.50 105 LEU A CA 1
ATOM 782 C C . LEU A 1 105 ? -5.004 -0.668 -1.546 1.00 97.50 105 LEU A C 1
ATOM 784 O O . LEU A 1 105 ? -4.148 -1.185 -2.262 1.00 97.50 105 LEU A O 1
ATOM 788 N N . LEU A 1 106 ? -6.228 -0.387 -2.004 1.00 97.44 106 LEU A N 1
ATOM 789 C CA . LEU A 1 106 ? -6.631 -0.641 -3.392 1.00 97.44 106 LEU A CA 1
ATOM 790 C C . LEU A 1 106 ? -5.752 0.135 -4.379 1.00 97.44 106 LEU A C 1
ATOM 792 O O . LEU A 1 106 ? -5.249 -0.440 -5.347 1.00 97.44 106 LEU A O 1
ATOM 796 N N . ARG A 1 107 ? -5.500 1.419 -4.101 1.00 96.06 107 ARG A N 1
ATOM 797 C CA . ARG A 1 107 ? -4.576 2.245 -4.893 1.00 96.06 107 ARG A CA 1
ATOM 798 C C . ARG A 1 107 ? -3.155 1.682 -4.893 1.00 96.06 107 ARG A C 1
ATOM 800 O O . ARG A 1 107 ? -2.489 1.718 -5.924 1.00 96.06 107 ARG A O 1
ATOM 807 N N . ALA A 1 108 ? -2.696 1.133 -3.772 1.00 96.00 108 ALA A N 1
ATOM 808 C CA . ALA A 1 108 ? -1.381 0.513 -3.696 1.00 96.00 108 ALA A CA 1
ATOM 809 C C . ALA A 1 108 ? -1.273 -0.764 -4.536 1.00 96.00 108 ALA A C 1
ATOM 811 O O . ALA A 1 108 ? -0.281 -0.942 -5.240 1.00 96.00 108 ALA A O 1
ATOM 812 N N . HIS A 1 109 ? -2.298 -1.618 -4.537 1.00 96.50 109 HIS A N 1
ATOM 813 C CA . HIS A 1 109 ? -2.336 -2.795 -5.408 1.00 96.50 109 HIS A CA 1
ATOM 814 C C . H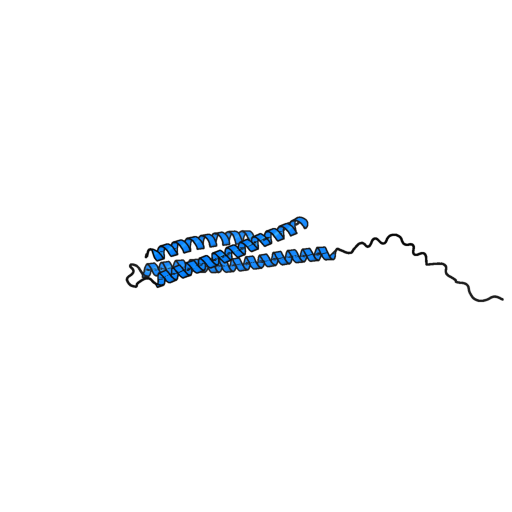IS A 1 109 ? -2.372 -2.429 -6.897 1.00 96.50 109 HIS A C 1
ATOM 816 O O . HIS A 1 109 ? -1.693 -3.073 -7.703 1.00 96.50 109 HIS A O 1
ATOM 822 N N . ALA A 1 110 ? -3.100 -1.369 -7.261 1.00 94.69 110 ALA A N 1
ATOM 823 C CA . ALA A 1 110 ? -3.071 -0.829 -8.618 1.00 94.69 110 ALA A CA 1
ATOM 824 C C . ALA A 1 110 ? -1.655 -0.362 -9.001 1.00 94.69 110 ALA A C 1
ATOM 826 O O . ALA A 1 110 ? -1.125 -0.799 -10.020 1.00 94.69 110 ALA A O 1
ATOM 827 N N . ALA A 1 111 ? -0.992 0.416 -8.140 1.00 92.56 111 ALA A N 1
ATOM 828 C CA . ALA A 1 111 ? 0.374 0.886 -8.382 1.00 92.56 111 ALA A CA 1
ATOM 829 C C . ALA A 1 111 ? 1.400 -0.258 -8.472 1.00 92.56 111 ALA A C 1
ATOM 831 O O . ALA A 1 111 ? 2.313 -0.206 -9.293 1.00 92.56 111 ALA A O 1
ATOM 832 N N . ILE A 1 112 ? 1.262 -1.314 -7.661 1.00 94.50 112 ILE A N 1
ATOM 833 C CA . ILE A 1 112 ? 2.109 -2.514 -7.771 1.00 94.50 112 ILE A CA 1
ATOM 834 C C . ILE A 1 112 ? 1.948 -3.149 -9.156 1.00 94.50 112 ILE A C 1
ATOM 836 O O . ILE A 1 112 ? 2.953 -3.460 -9.792 1.00 94.50 112 ILE A O 1
ATOM 840 N N . SER A 1 113 ? 0.709 -3.278 -9.635 1.00 94.44 113 SER A N 1
ATOM 841 C CA . SER A 1 113 ? 0.411 -3.837 -10.960 1.00 94.44 113 SER A CA 1
ATOM 842 C C . SER A 1 113 ? 0.989 -2.963 -12.082 1.00 94.44 113 SER A C 1
ATOM 844 O O . SER A 1 113 ? 1.571 -3.469 -13.038 1.00 94.44 113 SER A O 1
ATOM 846 N N . GLU A 1 114 ? 0.900 -1.636 -11.956 1.00 92.19 114 GLU A N 1
ATOM 847 C CA . GLU A 1 114 ? 1.511 -0.689 -12.901 1.00 92.19 114 GLU A CA 1
ATOM 848 C C . GLU A 1 114 ? 3.041 -0.796 -12.932 1.00 92.19 114 GLU A C 1
ATOM 850 O O . GLU A 1 114 ? 3.643 -0.821 -14.007 1.00 92.19 114 GLU A O 1
ATOM 855 N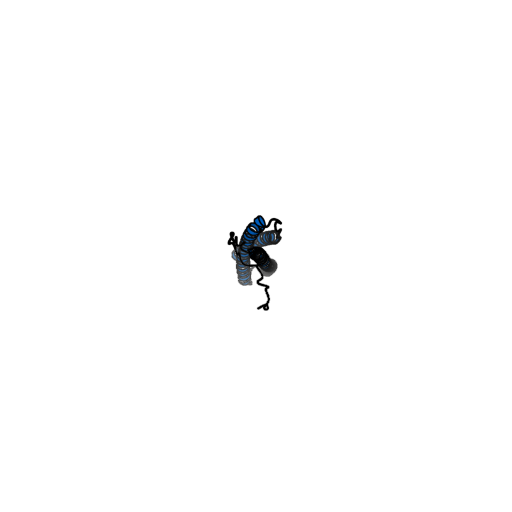 N . LEU A 1 115 ? 3.683 -0.920 -11.768 1.00 91.81 115 LEU A N 1
ATOM 856 C CA . LEU A 1 115 ? 5.129 -1.131 -11.670 1.00 91.81 115 LEU A CA 1
ATOM 857 C C . LEU A 1 115 ? 5.556 -2.480 -12.266 1.00 91.81 115 LEU A C 1
ATOM 859 O O . LEU A 1 115 ? 6.639 -2.569 -12.846 1.00 91.81 115 LEU A O 1
ATOM 863 N N . GLU A 1 116 ? 4.734 -3.524 -12.134 1.00 93.06 116 GLU A N 1
ATOM 864 C CA . GLU A 1 116 ? 4.960 -4.820 -12.783 1.00 93.06 116 GLU A CA 1
ATOM 865 C C . GLU A 1 116 ? 4.920 -4.700 -14.305 1.00 93.06 116 GLU A C 1
ATOM 867 O O . GLU A 1 116 ? 5.887 -5.096 -14.958 1.00 93.06 116 GLU A O 1
ATOM 872 N N . MET A 1 117 ? 3.882 -4.069 -14.858 1.00 91.06 117 MET A N 1
ATOM 873 C CA . MET A 1 117 ? 3.787 -3.815 -16.300 1.00 91.06 117 MET A CA 1
ATOM 874 C C . MET A 1 117 ? 4.982 -2.990 -16.805 1.00 91.06 117 MET A C 1
ATOM 876 O O . MET A 1 117 ? 5.624 -3.357 -17.787 1.00 91.06 117 MET A O 1
ATOM 880 N N . ALA A 1 118 ? 5.377 -1.935 -16.084 1.00 88.56 118 ALA A N 1
ATOM 881 C CA . ALA A 1 118 ? 6.542 -1.126 -16.449 1.00 88.56 118 ALA A CA 1
ATOM 882 C C . ALA A 1 118 ? 7.862 -1.927 -16.415 1.00 88.56 118 ALA A C 1
ATOM 884 O O . ALA A 1 118 ? 8.758 -1.714 -17.238 1.00 88.56 118 ALA A O 1
ATOM 885 N N . LEU A 1 119 ? 8.013 -2.865 -15.473 1.00 90.19 119 LEU A N 1
ATOM 886 C CA . LEU A 1 119 ? 9.171 -3.764 -15.408 1.00 90.19 119 LEU A CA 1
ATOM 887 C C . LEU A 1 119 ? 9.209 -4.758 -16.575 1.00 90.19 119 LEU A C 1
ATOM 889 O O . LEU A 1 119 ? 10.302 -5.085 -17.067 1.00 90.19 119 LEU A O 1
ATOM 893 N N . GLU A 1 120 ? 8.047 -5.242 -17.004 1.00 89.50 120 GLU A N 1
ATOM 894 C CA . GLU A 1 120 ? 7.899 -6.089 -18.186 1.00 89.50 120 GLU A CA 1
ATOM 895 C C . GLU A 1 120 ? 8.275 -5.314 -19.452 1.00 89.50 120 GLU A C 1
ATOM 897 O O . GLU A 1 120 ? 9.145 -5.773 -20.196 1.00 89.50 120 GLU A O 1
ATOM 902 N N . ASP A 1 121 ? 7.762 -4.097 -19.629 1.00 86.38 121 ASP A N 1
ATOM 903 C CA . ASP A 1 121 ? 8.071 -3.226 -20.770 1.00 86.38 121 ASP A CA 1
ATOM 904 C C . ASP A 1 121 ? 9.570 -2.922 -20.891 1.00 86.38 121 ASP A C 1
ATOM 906 O O . ASP A 1 121 ? 10.161 -3.008 -21.977 1.00 86.38 121 ASP A O 1
ATOM 910 N N . VAL A 1 122 ? 10.228 -2.620 -19.766 1.00 86.50 122 VAL A N 1
ATOM 911 C CA . VAL A 1 122 ? 11.685 -2.417 -19.721 1.00 86.50 122 VAL A CA 1
ATOM 912 C C . VAL A 1 122 ? 12.429 -3.699 -20.099 1.00 86.50 122 VAL A C 1
ATOM 914 O O . VAL A 1 122 ? 13.433 -3.650 -20.818 1.00 86.50 122 VAL A O 1
ATOM 917 N N . SER A 1 123 ? 11.946 -4.858 -19.649 1.00 85.06 123 SER A N 1
ATOM 918 C CA . SER A 1 123 ? 12.577 -6.150 -19.936 1.00 85.06 123 SER A CA 1
ATOM 919 C C . SER A 1 123 ? 12.417 -6.559 -21.406 1.00 85.06 123 SER A C 1
ATOM 921 O O . SER A 1 123 ? 13.391 -7.008 -22.016 1.00 85.06 123 SER A O 1
ATOM 923 N N . VAL A 1 124 ? 11.240 -6.348 -22.001 1.00 84.12 124 VAL A N 1
ATOM 924 C CA . VAL A 1 124 ? 10.980 -6.578 -23.432 1.00 84.12 124 VAL A CA 1
ATOM 925 C C . VAL A 1 124 ? 11.825 -5.637 -24.289 1.00 84.12 124 VAL A C 1
ATOM 927 O O . VAL A 1 124 ? 12.479 -6.083 -25.235 1.00 84.12 124 VAL A O 1
ATOM 930 N N . SER A 1 125 ? 11.893 -4.354 -23.924 1.00 80.06 125 SER A N 1
ATOM 931 C CA . SER A 1 125 ? 12.709 -3.356 -24.628 1.00 80.06 125 SER A CA 1
ATOM 932 C C . SER A 1 125 ? 14.192 -3.735 -24.646 1.00 80.06 125 SER A C 1
ATOM 934 O O . SER A 1 125 ? 14.839 -3.673 -25.693 1.00 80.06 125 SER A O 1
ATOM 936 N N . ALA A 1 126 ? 14.722 -4.207 -23.513 1.00 77.19 126 ALA A N 1
ATOM 937 C CA . ALA A 1 126 ? 16.098 -4.686 -23.423 1.00 77.19 126 ALA A CA 1
ATOM 938 C C . ALA A 1 126 ? 16.346 -5.948 -24.279 1.00 77.19 126 ALA A C 1
ATOM 940 O O . ALA A 1 126 ? 17.404 -6.079 -24.900 1.00 77.19 126 ALA A O 1
ATOM 941 N N . ALA A 1 127 ? 15.378 -6.869 -24.350 1.00 75.12 127 ALA A N 1
ATOM 942 C CA . ALA A 1 127 ? 15.492 -8.095 -25.142 1.00 75.12 127 ALA A CA 1
ATOM 943 C C . ALA A 1 127 ? 15.468 -7.833 -26.660 1.00 75.12 127 ALA A C 1
ATOM 945 O O . ALA A 1 127 ? 16.251 -8.434 -27.404 1.00 75.12 127 ALA A O 1
ATOM 946 N N . LEU A 1 128 ? 14.614 -6.916 -27.128 1.00 72.56 128 LEU A N 1
ATOM 947 C CA . LEU A 1 128 ? 14.542 -6.530 -28.542 1.00 72.56 128 LEU A CA 1
ATOM 948 C C . LEU A 1 128 ? 15.855 -5.895 -29.031 1.00 72.56 128 LEU A C 1
ATOM 950 O O . LEU A 1 128 ? 16.333 -6.228 -30.119 1.00 72.56 128 LEU A O 1
ATOM 954 N N . ASP A 1 129 ? 16.481 -5.045 -28.214 1.00 65.62 129 ASP A N 1
ATOM 955 C CA . ASP A 1 129 ? 17.776 -4.432 -28.538 1.00 65.62 129 ASP A CA 1
ATOM 956 C C . ASP A 1 129 ? 18.918 -5.471 -28.571 1.00 65.62 129 ASP A C 1
ATOM 958 O O . ASP A 1 129 ? 19.780 -5.442 -29.460 1.00 65.62 129 ASP A O 1
ATOM 962 N N . ALA A 1 130 ? 18.903 -6.449 -27.659 1.00 65.19 130 ALA A N 1
ATOM 963 C CA . ALA A 1 130 ? 19.868 -7.552 -27.651 1.00 65.19 130 ALA A CA 1
ATOM 964 C C . ALA A 1 130 ? 19.754 -8.452 -28.899 1.00 65.19 130 ALA A C 1
ATOM 966 O O . ALA A 1 130 ? 20.756 -8.971 -29.396 1.00 65.19 130 ALA A O 1
ATOM 967 N N . ASN A 1 131 ? 18.546 -8.627 -29.441 1.00 60.03 131 ASN A N 1
ATOM 968 C CA . ASN A 1 131 ? 18.343 -9.434 -30.645 1.00 60.03 131 ASN A CA 1
ATOM 969 C C . ASN A 1 131 ? 18.732 -8.674 -31.928 1.00 60.03 131 ASN A C 1
ATOM 971 O O . ASN A 1 131 ? 19.305 -9.258 -32.850 1.00 60.03 131 ASN A O 1
ATOM 975 N N . ARG A 1 132 ? 18.505 -7.351 -31.971 1.00 57.94 132 ARG A N 1
ATOM 976 C CA . ARG A 1 132 ? 18.911 -6.490 -33.098 1.00 57.94 132 ARG A CA 1
ATOM 977 C C . ARG A 1 132 ? 20.437 -6.402 -33.240 1.00 57.94 132 ARG A C 1
ATOM 979 O O . ARG A 1 132 ? 20.945 -6.403 -34.355 1.00 57.94 132 ARG A O 1
ATOM 986 N N . THR A 1 133 ? 21.170 -6.400 -32.126 1.00 56.97 133 THR A N 1
ATOM 987 C CA . THR A 1 133 ? 22.646 -6.407 -32.118 1.00 56.97 133 THR A CA 1
ATOM 988 C C . THR A 1 133 ? 23.249 -7.764 -32.506 1.00 56.97 133 THR A C 1
ATOM 990 O O . THR A 1 133 ? 24.273 -7.798 -33.188 1.00 56.97 133 THR A O 1
ATOM 993 N N . ARG A 1 134 ? 22.604 -8.894 -32.172 1.00 53.66 134 ARG A N 1
ATOM 994 C CA . ARG A 1 134 ? 23.037 -10.232 -32.632 1.00 53.66 134 ARG A CA 1
ATOM 995 C C . ARG A 1 134 ? 22.816 -10.474 -34.125 1.00 53.66 134 ARG A C 1
ATOM 997 O O . ARG A 1 134 ? 23.633 -11.147 -34.746 1.00 53.66 134 ARG A O 1
ATOM 1004 N N . GLY A 1 135 ? 21.765 -9.906 -34.714 1.00 49.28 135 GLY A N 1
ATOM 1005 C CA . GLY A 1 135 ? 21.447 -10.073 -36.137 1.00 49.28 135 GLY A CA 1
ATOM 1006 C C . GLY A 1 135 ? 22.421 -9.402 -37.119 1.00 49.28 135 GLY A C 1
ATOM 1007 O O . GLY A 1 135 ? 22.209 -9.505 -38.323 1.00 49.28 135 GLY A O 1
ATOM 1008 N N . HIS A 1 136 ? 23.449 -8.683 -36.651 1.00 48.84 136 HIS A N 1
ATOM 1009 C CA . HIS A 1 136 ? 24.439 -7.994 -37.501 1.00 48.84 136 HIS A CA 1
ATOM 1010 C C . HIS A 1 136 ? 25.874 -8.530 -37.351 1.00 48.84 136 HIS A C 1
ATOM 1012 O O . HIS A 1 136 ? 26.800 -7.973 -37.935 1.00 48.84 136 HIS A O 1
ATOM 1018 N N . SER A 1 137 ? 26.083 -9.638 -36.633 1.00 43.94 137 SER A N 1
ATOM 1019 C CA . SER A 1 137 ? 27.386 -10.311 -36.598 1.00 43.94 137 SER A CA 1
ATOM 1020 C C . SER A 1 137 ? 27.455 -11.404 -37.669 1.00 43.94 137 SER A C 1
ATOM 1022 O O . SER A 1 137 ? 27.322 -12.591 -37.386 1.00 43.94 137 SER A O 1
ATOM 1024 N N . TYR A 1 138 ? 27.663 -11.002 -38.925 1.00 48.78 138 TYR A N 1
ATOM 1025 C CA . TYR A 1 138 ? 28.349 -11.884 -39.869 1.00 48.78 138 TYR A CA 1
ATOM 1026 C C . TYR A 1 138 ? 29.848 -11.727 -39.602 1.00 48.78 138 TYR A C 1
ATOM 1028 O O . TYR A 1 138 ? 30.345 -10.599 -39.669 1.00 48.78 138 TYR A O 1
ATOM 1036 N N . PRO A 1 139 ? 30.607 -12.796 -39.302 1.00 44.81 139 PRO A N 1
ATOM 1037 C CA . PRO A 1 139 ? 32.051 -12.678 -39.300 1.00 44.81 139 PRO A CA 1
ATOM 1038 C C . PRO A 1 139 ? 32.472 -12.367 -40.737 1.00 44.81 139 PRO A C 1
ATOM 1040 O O . PRO A 1 139 ? 32.301 -13.194 -41.635 1.00 44.81 139 PRO A O 1
ATOM 1043 N N . ALA A 1 140 ? 33.013 -11.168 -40.957 1.00 50.41 140 ALA A N 1
ATOM 1044 C CA . ALA A 1 140 ? 33.803 -10.860 -42.136 1.00 50.41 140 ALA A CA 1
ATOM 1045 C C . ALA A 1 140 ? 34.996 -11.821 -42.131 1.00 50.41 140 ALA A C 1
ATOM 1047 O O . ALA A 1 140 ? 36.032 -11.572 -41.514 1.00 50.41 140 ALA A O 1
ATOM 1048 N N . ARG A 1 141 ? 34.807 -12.988 -42.747 1.00 41.91 141 ARG A N 1
ATOM 1049 C CA . ARG A 1 141 ? 35.857 -13.972 -42.942 1.00 41.91 141 ARG A CA 1
ATOM 1050 C C . ARG A 1 141 ? 36.806 -13.348 -43.954 1.00 41.91 141 ARG A C 1
ATOM 1052 O O . ARG A 1 141 ? 36.552 -13.377 -45.154 1.00 41.91 141 ARG A O 1
ATOM 1059 N N . ALA A 1 142 ? 37.865 -12.730 -43.443 1.00 49.41 142 ALA A N 1
ATOM 1060 C CA . ALA A 1 142 ? 39.033 -12.368 -44.219 1.00 49.41 142 ALA A CA 1
ATOM 1061 C C . ALA A 1 142 ? 39.572 -13.652 -44.861 1.00 49.41 142 ALA A C 1
ATOM 1063 O O . ALA A 1 142 ? 40.284 -14.428 -44.227 1.00 49.41 142 ALA A O 1
ATOM 1064 N N . LEU A 1 143 ? 39.172 -13.917 -46.103 1.00 42.25 143 LEU A N 1
ATOM 1065 C CA . LEU A 1 143 ? 39.847 -14.885 -46.950 1.00 42.25 143 LEU A CA 1
ATOM 1066 C C . LEU A 1 143 ? 40.967 -14.139 -47.659 1.00 42.25 143 LEU A C 1
ATOM 1068 O O . LEU A 1 143 ? 40.806 -13.518 -48.706 1.00 42.25 143 LEU A O 1
ATOM 1072 N N . THR A 1 144 ? 42.112 -14.178 -46.991 1.00 47.00 144 THR A N 1
ATOM 1073 C CA . THR A 1 144 ? 43.428 -13.965 -47.568 1.00 47.00 144 THR A CA 1
ATOM 1074 C C . THR A 1 144 ? 43.569 -14.755 -48.864 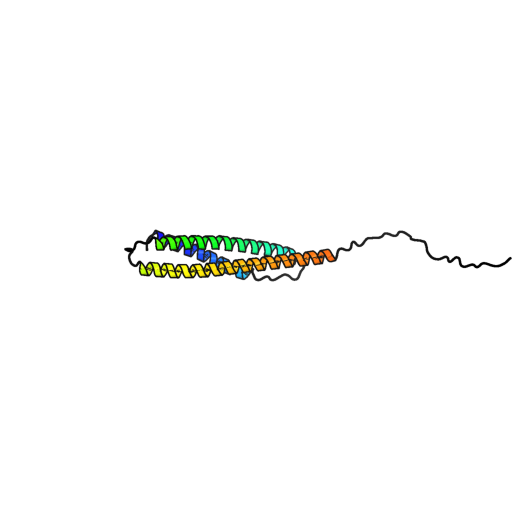1.00 47.00 144 THR A C 1
ATOM 1076 O O . THR A 1 144 ? 43.397 -15.974 -48.879 1.00 47.00 144 THR A O 1
ATOM 1079 N N . HIS A 1 145 ? 43.906 -14.022 -49.923 1.00 46.53 145 HIS A N 1
ATOM 1080 C CA . HIS A 1 145 ? 44.651 -14.442 -51.105 1.00 46.53 145 HIS A CA 1
ATOM 1081 C C . HIS A 1 145 ? 45.120 -15.908 -51.070 1.00 46.53 145 HIS A C 1
ATOM 1083 O O . HIS A 1 145 ? 46.177 -16.234 -50.535 1.00 46.53 145 HIS A O 1
ATOM 1089 N N . THR A 1 146 ? 44.321 -16.797 -51.654 1.00 42.19 146 THR A N 1
ATOM 1090 C CA . THR A 1 146 ? 44.794 -18.098 -52.127 1.00 42.19 146 THR A CA 1
ATOM 1091 C C . THR A 1 146 ? 44.298 -18.273 -53.552 1.00 42.19 146 THR A C 1
ATOM 1093 O O . THR A 1 146 ? 43.127 -18.502 -53.828 1.00 42.19 146 THR A O 1
ATOM 1096 N N . GLN A 1 147 ? 45.249 -18.043 -54.443 1.00 41.56 147 GLN A N 1
ATOM 1097 C CA . GLN A 1 147 ? 45.275 -18.291 -55.870 1.00 41.56 147 GLN A CA 1
ATOM 1098 C C . GLN A 1 147 ? 44.563 -19.599 -56.253 1.00 41.56 147 GLN A C 1
ATOM 1100 O O . GLN A 1 147 ? 45.109 -20.686 -56.081 1.00 41.56 147 GLN A O 1
ATOM 1105 N N . ILE A 1 148 ? 43.354 -19.486 -56.807 1.00 40.53 148 ILE A N 1
ATOM 1106 C CA . ILE A 1 148 ? 42.720 -20.547 -57.597 1.00 40.53 148 ILE A CA 1
ATOM 1107 C C . ILE A 1 148 ? 42.986 -20.196 -59.061 1.00 40.53 148 ILE A C 1
ATOM 1109 O O . ILE A 1 148 ? 42.223 -19.496 -59.717 1.00 40.53 148 ILE A O 1
ATOM 1113 N N . GLN A 1 149 ? 44.142 -20.637 -59.549 1.00 47.38 149 GLN A N 1
ATOM 1114 C CA . GLN A 1 149 ? 44.418 -20.775 -60.972 1.00 47.38 149 GLN A CA 1
ATOM 1115 C C . GLN A 1 149 ? 43.768 -22.082 -61.402 1.00 47.38 149 GLN A C 1
ATOM 1117 O O . GLN A 1 149 ? 44.388 -23.094 -61.146 1.00 47.38 149 GLN A O 1
ATOM 1122 N N . TRP A 1 150 ? 42.574 -22.067 -61.997 1.00 42.19 150 TRP A N 1
ATOM 1123 C CA . 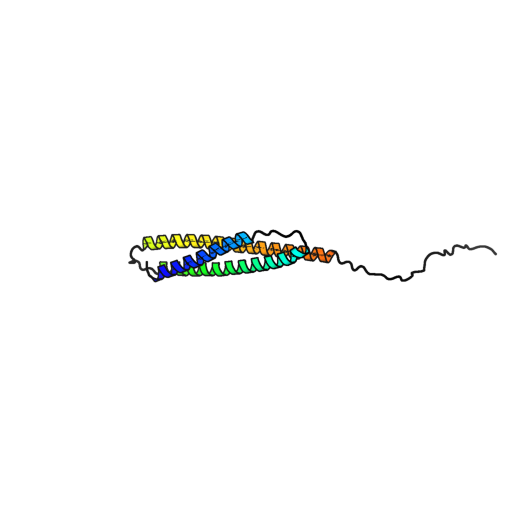TRP A 1 150 ? 42.090 -23.075 -62.958 1.00 42.19 150 TRP A CA 1
ATOM 1124 C C . TRP A 1 150 ? 40.791 -22.563 -63.582 1.00 42.19 150 TRP A C 1
ATOM 1126 O O . TRP A 1 150 ? 39.717 -22.834 -63.067 1.00 42.19 150 TRP A O 1
ATOM 1136 N N . GLU A 1 151 ? 40.895 -21.835 -64.692 1.00 37.31 151 GLU A N 1
ATOM 1137 C CA . GLU A 1 151 ? 39.939 -21.944 -65.795 1.00 37.31 151 GLU A CA 1
ATOM 1138 C C . GLU A 1 151 ? 40.498 -21.263 -67.049 1.00 37.31 151 GLU A C 1
ATOM 1140 O O . GLU A 1 151 ? 41.114 -20.202 -66.986 1.00 37.31 151 GLU A O 1
ATOM 1145 N N . SER A 1 152 ? 40.229 -21.892 -68.193 1.00 38.28 152 SER A N 1
ATOM 1146 C CA . SER A 1 152 ? 40.436 -21.384 -69.551 1.00 38.28 152 SER A CA 1
ATOM 1147 C C . SER A 1 152 ? 41.793 -21.660 -70.212 1.00 38.28 152 SER A C 1
ATOM 1149 O O . SER A 1 152 ? 42.582 -20.767 -70.496 1.00 38.28 152 SER A O 1
ATOM 1151 N N . MET A 1 153 ? 41.997 -22.917 -70.611 1.00 34.88 153 MET A N 1
ATOM 1152 C CA . MET A 1 153 ? 42.401 -23.179 -71.994 1.00 34.88 153 MET A CA 1
ATOM 1153 C C . MET A 1 153 ? 41.585 -24.358 -72.523 1.00 34.88 153 MET A C 1
ATOM 1155 O O . MET A 1 153 ? 41.818 -25.516 -72.184 1.00 34.88 153 MET A O 1
ATOM 1159 N N . GLY A 1 154 ? 40.567 -24.020 -73.315 1.00 44.16 154 GLY A N 1
ATOM 1160 C CA . GLY A 1 154 ? 39.736 -24.970 -74.036 1.00 44.16 154 GLY A CA 1
ATOM 1161 C C . GLY A 1 154 ? 40.571 -25.856 -74.954 1.00 44.16 154 GLY A C 1
ATOM 1162 O O . GLY A 1 154 ? 41.270 -25.372 -75.842 1.00 44.16 154 GLY A O 1
ATOM 1163 N N . VAL A 1 155 ? 40.448 -27.167 -74.769 1.00 42.09 155 VAL A N 1
ATOM 1164 C CA . VAL A 1 155 ? 40.924 -28.157 -75.735 1.00 42.09 155 VAL A CA 1
ATOM 1165 C C . VAL A 1 155 ? 39.793 -28.401 -76.728 1.00 42.09 155 VAL A C 1
ATOM 1167 O O . VAL A 1 155 ? 39.062 -29.383 -76.662 1.00 42.09 155 VAL A O 1
ATOM 1170 N N . GLY A 1 156 ? 39.615 -27.442 -77.633 1.00 41.78 156 GLY A N 1
ATOM 1171 C CA . GLY A 1 156 ? 38.957 -27.679 -78.907 1.00 41.78 156 GLY A CA 1
ATOM 1172 C C . GLY A 1 156 ? 40.029 -27.963 -79.951 1.00 41.78 156 GLY A C 1
ATOM 1173 O O . GLY A 1 156 ? 40.731 -27.039 -80.347 1.00 41.78 156 GLY A O 1
ATOM 1174 N N . LYS A 1 157 ? 40.166 -29.229 -80.359 1.00 45.38 157 LYS A N 1
ATOM 1175 C CA . LYS A 1 157 ? 40.639 -29.695 -81.679 1.00 45.38 157 LYS A CA 1
ATOM 1176 C C . LYS A 1 157 ? 40.349 -31.202 -81.742 1.00 45.38 157 LYS A C 1
ATOM 1178 O O . LYS A 1 157 ? 40.993 -31.981 -81.056 1.00 45.38 157 LYS A O 1
ATOM 1183 N N . PHE A 1 158 ? 39.157 -31.567 -82.205 1.00 37.59 158 PHE A N 1
ATOM 1184 C CA . PHE A 1 158 ? 38.878 -31.960 -83.593 1.00 37.59 158 PHE A CA 1
ATOM 1185 C C . PHE A 1 158 ? 39.686 -33.195 -84.019 1.00 37.59 158 PHE A C 1
ATOM 1187 O O . PHE A 1 158 ? 40.899 -33.125 -84.205 1.00 37.59 158 PHE A O 1
ATOM 1194 N N . LEU A 1 159 ? 38.963 -34.314 -84.145 1.00 40.72 159 LEU A N 1
ATOM 1195 C CA . LEU A 1 159 ? 39.329 -35.459 -84.974 1.00 40.72 159 LEU A CA 1
ATOM 1196 C C . LEU A 1 159 ? 39.589 -35.012 -86.428 1.00 40.72 159 LEU A C 1
ATOM 1198 O O . LEU A 1 159 ? 39.085 -33.980 -86.854 1.00 40.72 159 LEU A O 1
ATOM 1202 N N . GLU A 1 160 ? 40.272 -35.887 -87.169 1.00 37.41 160 GLU A N 1
ATOM 1203 C CA . GLU A 1 160 ? 40.476 -35.899 -88.629 1.00 37.41 160 GLU A CA 1
ATOM 1204 C C . GLU A 1 160 ? 41.644 -35.065 -89.180 1.00 37.41 160 GLU A C 1
ATOM 1206 O O . GLU A 1 160 ? 41.522 -33.877 -89.462 1.00 37.41 160 GLU A O 1
ATOM 1211 N N . CYS A 1 161 ? 42.772 -35.739 -89.434 1.00 36.59 161 CYS A N 1
ATOM 1212 C CA . CYS A 1 161 ? 43.304 -35.939 -90.792 1.00 36.59 161 CYS A CA 1
ATOM 1213 C C . CYS A 1 161 ? 44.596 -36.780 -90.758 1.00 36.59 161 CYS A C 1
ATOM 1215 O O . CYS A 1 161 ? 45.575 -36.347 -90.156 1.00 36.59 161 CYS A O 1
ATOM 1217 N N . LEU A 1 162 ? 44.556 -37.900 -91.501 1.00 37.69 162 LEU A N 1
ATOM 1218 C CA . LEU A 1 162 ? 45.644 -38.790 -91.959 1.00 37.69 162 LEU A CA 1
ATOM 1219 C C . LEU A 1 162 ? 46.395 -39.632 -90.916 1.00 37.69 162 LEU A C 1
ATOM 1221 O O . LEU A 1 162 ? 47.305 -39.114 -90.236 1.00 37.69 162 LEU A O 1
#

Foldseek 3Di:
DPPQLVVLLVQLVVLLVVLVVLLVVLVVLLDDDADPDLVVRLVSLVVSLVVLVVSLVSLVVSLVSNVVSLVSNVVVLVPDDPPPPPNVVVVVVNVVSSVVSVVSSVSSVVSSVSSVVSSVVSVVVNVVSVVVVVVPDDPPPPPPDDDPPDDDDDPDDDDDDD

Secondary structure (DSSP, 8-state):
--HHHHHHHHHHHHHHHHHHHHHHHHHHHT-----S-HHHHHHHHHHHHHHHHHHHHHHHHHHHHHHHHHHHHHHHHHT--TT-TTHHHHHHHHHHHHHHHHHHHHHHHHHHHHHHHHHHHHHHHHHHHHHHHHTT--------------------------

Sequence (162 aa):
MTTSLSTRQGLLTKVSGKLSTLLDDAQQEATIQVPAEAERKNSYLQGKKLQLTKMKKSVEAVTANVDAALQAYTEAADALDSNTPQLTAIIERVSANSMTTQDLLLRAHAAISELEMALEDVSVSAALDANRTRGHSYPARALTHTQIQWESMGVGKFLECL